Protein AF-A0A1X7GDF6-F1 (afdb_monomer)

InterPro domains:
  IPR021294 Protein of unknown function DUF2866 [PF11065] (21-79)

Mean predicted aligned error: 6.45 Å

pLDDT: mean 85.37, std 16.4, range [35.75, 97.0]

Organism: Trinickia caryophylli (NCBI:txid28094)

Solvent-accessible surface area (backbone atoms only — not comparable to full-atom values): 4956 Å² total; per-residue (Å²): 110,70,40,63,50,24,34,56,39,34,35,52,48,31,36,73,77,68,70,39,56,53,74,49,52,48,58,51,72,73,44,79,46,101,70,74,75,46,25,22,47,39,37,36,32,48,77,74,96,54,78,70,46,74,50,78,43,61,50,84,58,49,41,64,54,48,23,53,51,55,60,59,57,46,88,94,50,84,77,81,84,70,90,128

Radius of gyration: 13.05 Å; Cα contacts (8 Å, |Δi|>4): 127; chains: 1; bounding box: 34×34×27 Å

Foldseek 3Di:
DQQVLLQVLLCVLCCVPPVFRWDHKDKDQFDDDPDDATWIKIWTDTPDPDPIDIDIGGNPDGSNRSSVVVNCPDPPDPPPPDPD

Structure (mmCIF, N/CA/C/O backbone):
data_AF-A0A1X7GDF6-F1
#
_entry.id   AF-A0A1X7GDF6-F1
#
loop_
_atom_site.group_PDB
_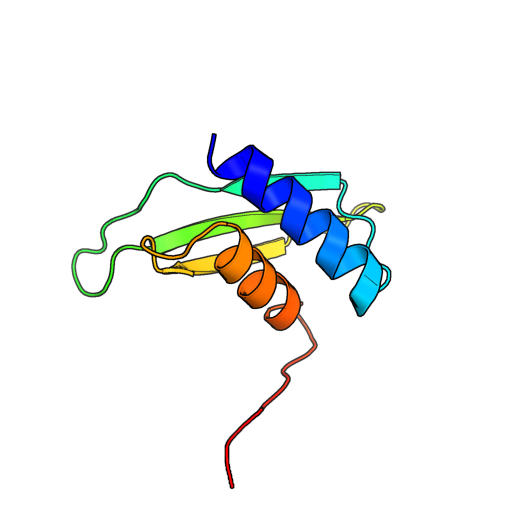atom_site.id
_atom_site.type_symbol
_atom_site.label_atom_id
_atom_site.label_alt_id
_atom_site.label_comp_id
_atom_site.label_asym_id
_atom_site.label_entity_id
_atom_site.label_seq_id
_atom_site.pdbx_PDB_ins_code
_atom_site.Cartn_x
_atom_site.Cartn_y
_atom_site.Cartn_z
_atom_site.occupancy
_atom_site.B_iso_or_equiv
_atom_site.auth_seq_id
_atom_site.auth_comp_id
_atom_site.auth_asym_id
_atom_site.auth_atom_id
_atom_site.pdbx_PDB_model_num
ATOM 1 N N . MET A 1 1 ? 6.676 7.467 11.618 1.00 74.38 1 MET A N 1
ATOM 2 C CA . MET A 1 1 ? 5.203 7.354 11.447 1.00 74.38 1 MET A CA 1
ATOM 3 C C . MET A 1 1 ? 4.883 6.019 10.762 1.00 74.38 1 MET A C 1
ATOM 5 O O . MET A 1 1 ? 5.820 5.348 10.340 1.00 74.38 1 MET A O 1
ATOM 9 N N . ILE A 1 2 ? 3.617 5.572 10.675 1.00 88.75 2 ILE A N 1
ATOM 10 C CA . ILE A 1 2 ? 3.292 4.276 10.027 1.00 88.75 2 ILE A CA 1
ATOM 11 C C . ILE A 1 2 ? 3.772 4.226 8.566 1.00 88.75 2 ILE A C 1
ATOM 13 O O . ILE A 1 2 ? 4.248 3.189 8.113 1.00 88.75 2 ILE A O 1
ATOM 17 N N . GLU A 1 3 ? 3.732 5.367 7.875 1.00 93.31 3 GLU A N 1
ATOM 18 C CA . GLU A 1 3 ? 4.172 5.527 6.488 1.00 93.31 3 GLU A CA 1
ATOM 19 C C . GLU A 1 3 ? 5.641 5.132 6.273 1.00 93.31 3 GLU A C 1
ATOM 21 O O . GLU A 1 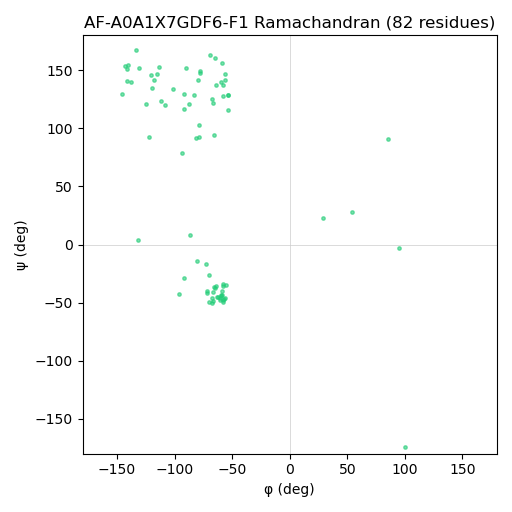3 ? 5.909 4.289 5.423 1.00 93.31 3 GLU A O 1
ATOM 26 N N . ASP A 1 4 ? 6.579 5.628 7.090 1.00 95.00 4 ASP A N 1
ATOM 27 C CA . ASP A 1 4 ? 8.013 5.299 6.960 1.00 95.00 4 ASP A CA 1
ATOM 28 C C . ASP A 1 4 ? 8.269 3.793 7.090 1.00 95.00 4 ASP A C 1
ATOM 30 O O . ASP A 1 4 ? 9.075 3.194 6.369 1.00 95.00 4 ASP A O 1
ATOM 34 N N . SER A 1 5 ? 7.546 3.166 8.023 1.00 96.56 5 SER A N 1
ATOM 35 C CA . SER A 1 5 ? 7.624 1.725 8.244 1.00 96.56 5 SER A CA 1
ATOM 36 C C . SER A 1 5 ? 7.059 0.972 7.047 1.00 96.56 5 SER A C 1
ATOM 38 O O . SER A 1 5 ? 7.702 0.040 6.566 1.00 96.56 5 SER A O 1
ATOM 40 N N . VAL A 1 6 ? 5.899 1.380 6.525 1.00 96.38 6 VAL A N 1
ATOM 41 C CA . VAL A 1 6 ? 5.302 0.780 5.324 1.00 96.38 6 VAL A CA 1
ATOM 42 C C . VAL A 1 6 ? 6.238 0.935 4.130 1.00 96.38 6 VAL A C 1
ATOM 44 O O . VAL A 1 6 ? 6.537 -0.063 3.480 1.00 96.38 6 VAL A O 1
ATOM 47 N N . PHE A 1 7 ? 6.791 2.125 3.890 1.00 96.31 7 PHE A N 1
ATOM 48 C CA . PHE A 1 7 ? 7.728 2.368 2.796 1.00 96.31 7 PHE A CA 1
ATOM 49 C C . PHE A 1 7 ? 8.944 1.440 2.865 1.00 96.31 7 PHE A C 1
ATOM 51 O O . PHE A 1 7 ? 9.288 0.798 1.870 1.00 96.31 7 PHE A O 1
ATOM 58 N N . LYS A 1 8 ? 9.566 1.291 4.044 1.00 96.75 8 LYS A N 1
ATOM 59 C CA . LYS A 1 8 ? 10.709 0.384 4.230 1.00 96.75 8 LYS A CA 1
ATOM 60 C C . LYS A 1 8 ? 10.35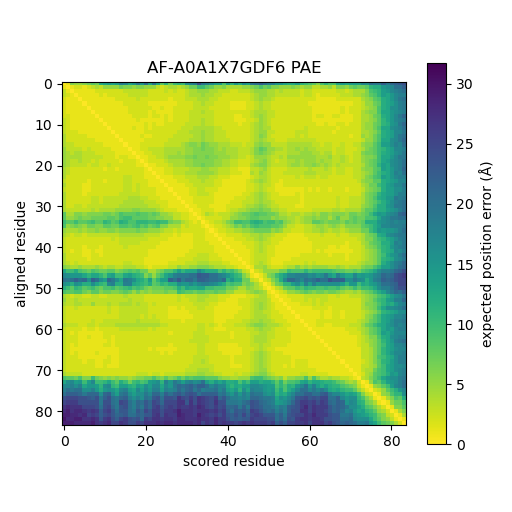1 -1.068 3.892 1.00 96.75 8 LYS A C 1
ATOM 62 O O . LYS A 1 8 ? 11.136 -1.742 3.216 1.00 96.75 8 LYS A O 1
ATOM 67 N N . HIS A 1 9 ? 9.183 -1.545 4.330 1.00 96.50 9 HIS A N 1
ATOM 68 C CA . HIS A 1 9 ? 8.730 -2.912 4.058 1.00 96.50 9 HIS A CA 1
ATOM 69 C C . HIS A 1 9 ? 8.364 -3.106 2.583 1.00 96.50 9 HIS A C 1
ATOM 71 O O . HIS A 1 9 ? 8.882 -4.028 1.958 1.00 96.50 9 HIS A O 1
ATOM 77 N N . VAL A 1 10 ? 7.554 -2.213 2.006 1.00 94.25 10 VAL A N 1
ATOM 78 C CA . VAL A 1 10 ? 7.137 -2.242 0.595 1.00 94.25 10 VAL A CA 1
ATOM 79 C C . VAL A 1 10 ? 8.355 -2.208 -0.324 1.00 94.25 10 VAL A C 1
ATOM 81 O O . VAL A 1 10 ? 8.489 -3.064 -1.194 1.00 94.25 10 VAL A O 1
ATOM 84 N N . ARG A 1 11 ? 9.307 -1.296 -0.085 1.00 94.25 11 ARG A N 1
ATOM 85 C CA . ARG A 1 11 ? 10.547 -1.208 -0.870 1.00 94.25 11 ARG A CA 1
ATOM 86 C C . ARG A 1 11 ? 11.359 -2.497 -0.803 1.00 94.25 11 ARG A C 1
ATOM 88 O O . ARG A 1 11 ? 11.865 -2.955 -1.822 1.00 94.25 11 ARG A O 1
ATOM 95 N N . THR A 1 12 ? 11.486 -3.089 0.384 1.00 94.88 12 THR A N 1
ATOM 96 C CA . THR A 1 12 ? 12.220 -4.349 0.568 1.00 94.88 12 THR A CA 1
ATOM 97 C C . THR A 1 12 ? 11.522 -5.510 -0.138 1.00 94.88 12 THR A C 1
ATOM 99 O O . THR A 1 12 ? 12.164 -6.260 -0.873 1.00 94.88 12 THR A O 1
ATOM 102 N N . MET A 1 13 ? 10.210 -5.651 0.059 1.00 93.81 13 MET A N 1
ATOM 103 C CA . MET A 1 13 ? 9.425 -6.756 -0.485 1.00 93.81 13 MET A CA 1
ATOM 104 C C . MET A 1 13 ? 9.319 -6.690 -2.005 1.00 93.81 13 MET A C 1
ATOM 106 O O . MET A 1 13 ? 9.661 -7.665 -2.669 1.00 93.81 13 MET A O 1
ATOM 110 N N . LEU A 1 14 ? 8.931 -5.543 -2.565 1.00 90.19 14 LEU A N 1
ATOM 111 C CA . LEU A 1 14 ? 8.763 -5.386 -4.010 1.00 90.19 14 LEU A CA 1
ATOM 112 C C . LEU A 1 14 ? 10.088 -5.503 -4.770 1.00 90.19 14 LEU A C 1
ATOM 114 O O . LEU A 1 14 ? 10.132 -6.128 -5.832 1.00 90.19 14 LEU A O 1
ATOM 118 N N . LYS A 1 15 ? 11.191 -5.000 -4.198 1.00 90.69 15 LYS A N 1
ATOM 119 C CA . LYS A 1 15 ? 12.529 -5.218 -4.761 1.00 90.69 15 LYS A CA 1
ATOM 120 C C . LYS A 1 15 ? 12.892 -6.704 -4.772 1.00 90.69 15 LYS A C 1
ATOM 122 O O . LYS A 1 15 ? 13.402 -7.189 -5.775 1.00 90.69 15 LYS A O 1
ATOM 127 N N . ARG A 1 16 ? 12.634 -7.429 -3.676 1.00 90.62 16 ARG A N 1
ATOM 128 C CA . ARG A 1 16 ? 12.998 -8.849 -3.541 1.00 90.62 16 ARG A CA 1
ATOM 129 C C . ARG A 1 16 ? 12.132 -9.775 -4.399 1.00 90.62 16 ARG A C 1
ATOM 131 O O . ARG A 1 16 ? 12.661 -10.720 -4.965 1.00 90.62 16 ARG A O 1
ATOM 138 N N . GLN A 1 17 ? 10.824 -9.541 -4.451 1.00 89.06 17 GLN A N 1
ATOM 139 C CA . GLN A 1 17 ? 9.860 -10.468 -5.060 1.00 89.06 17 GLN A CA 1
ATOM 140 C C . GLN A 1 17 ? 9.588 -10.169 -6.535 1.00 89.06 17 GLN A C 1
ATOM 142 O O . GLN A 1 17 ? 9.283 -11.079 -7.301 1.00 89.06 17 GLN A O 1
ATOM 147 N N . HIS A 1 18 ? 9.709 -8.904 -6.944 1.00 84.62 18 HIS A N 1
ATOM 148 C CA . HIS A 1 18 ? 9.285 -8.461 -8.273 1.00 84.62 18 HIS A CA 1
ATOM 149 C C . HIS A 1 18 ? 10.339 -7.624 -9.005 1.00 84.62 18 HIS A C 1
ATOM 151 O O . HIS A 1 18 ? 10.060 -7.132 -10.093 1.00 84.62 18 HIS A O 1
ATOM 157 N N . ALA A 1 19 ? 11.532 -7.442 -8.423 1.00 88.06 19 ALA A N 1
ATOM 158 C CA . ALA A 1 19 ? 12.575 -6.558 -8.948 1.00 88.06 19 ALA A CA 1
ATOM 159 C C . ALA A 1 19 ? 12.088 -5.115 -9.206 1.00 88.06 19 ALA A C 1
ATOM 161 O O . ALA A 1 19 ? 12.631 -4.414 -10.057 1.00 88.06 19 ALA A O 1
ATOM 162 N N . LEU A 1 20 ? 11.076 -4.655 -8.455 1.00 87.19 20 LEU A N 1
ATOM 163 C CA . LEU A 1 20 ? 10.489 -3.325 -8.615 1.00 87.19 20 LEU A CA 1
ATOM 164 C C . LEU A 1 20 ? 11.180 -2.304 -7.694 1.00 87.19 20 LEU A C 1
ATOM 166 O O . LEU A 1 20 ? 11.100 -2.428 -6.465 1.00 87.19 20 LEU A O 1
ATOM 170 N N . PRO A 1 21 ? 11.853 -1.279 -8.248 1.00 88.62 21 PRO A N 1
ATOM 171 C CA . PRO A 1 21 ? 12.507 -0.241 -7.462 1.00 88.62 21 PRO A CA 1
ATOM 172 C C . PRO A 1 21 ? 11.488 0.816 -7.014 1.00 88.62 21 PRO A C 1
ATOM 174 O O . PRO A 1 21 ? 11.230 1.790 -7.718 1.00 88.62 21 PRO A O 1
ATOM 177 N N . VAL A 1 22 ? 10.906 0.619 -5.830 1.00 91.56 22 VAL A N 1
ATOM 178 C CA . VAL A 1 22 ? 9.963 1.577 -5.228 1.00 91.56 22 VAL A CA 1
ATOM 179 C C . VAL A 1 22 ? 10.689 2.870 -4.856 1.00 91.56 22 VAL A C 1
ATOM 181 O O . VAL A 1 22 ? 11.670 2.834 -4.107 1.00 91.56 22 VAL A O 1
ATOM 184 N N . GLN A 1 23 ? 10.189 4.001 -5.351 1.00 92.75 23 GLN A N 1
ATOM 185 C CA . GLN A 1 23 ? 10.752 5.331 -5.106 1.00 92.75 23 GLN A CA 1
ATOM 186 C C . GLN A 1 23 ? 10.053 6.057 -3.963 1.00 92.75 23 GLN A C 1
ATOM 188 O O . GLN A 1 23 ? 10.714 6.658 -3.121 1.00 92.75 23 GLN A O 1
ATOM 193 N N . SER A 1 24 ? 8.725 5.975 -3.918 1.00 92.94 24 SER A N 1
ATOM 194 C CA . SER A 1 24 ? 7.913 6.596 -2.876 1.00 92.94 24 SER A CA 1
ATOM 195 C C . SER A 1 24 ? 6.767 5.680 -2.471 1.00 92.94 24 SER A C 1
ATOM 197 O O . SER A 1 24 ? 6.336 4.825 -3.248 1.00 92.94 24 SER A O 1
ATOM 199 N N . CYS A 1 25 ? 6.292 5.847 -1.240 1.00 94.06 25 CYS A N 1
ATOM 200 C CA . CYS A 1 25 ? 5.096 5.197 -0.732 1.00 94.06 25 CYS A CA 1
ATOM 201 C C . CYS A 1 25 ? 4.395 6.157 0.222 1.00 94.06 25 CYS A C 1
ATOM 203 O O . CYS A 1 25 ? 5.026 6.663 1.147 1.00 94.06 25 CYS A O 1
ATOM 205 N N . ARG A 1 26 ? 3.099 6.363 0.015 1.00 95.44 26 ARG A N 1
ATOM 206 C CA . ARG A 1 26 ? 2.236 7.172 0.866 1.00 95.44 26 ARG A CA 1
ATOM 207 C C . 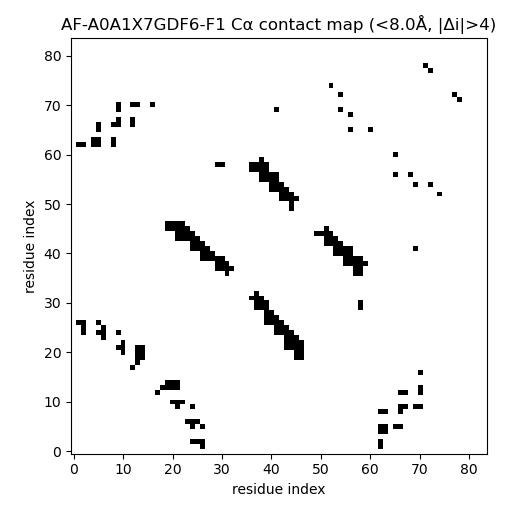ARG A 1 26 ? 1.146 6.301 1.464 1.00 95.44 26 ARG A C 1
ATOM 209 O O . ARG A 1 26 ? 0.608 5.425 0.785 1.00 95.44 26 ARG A O 1
ATOM 216 N N . VAL A 1 27 ? 0.809 6.554 2.722 1.00 96.62 27 VAL A N 1
ATOM 217 C CA . VAL A 1 27 ? -0.275 5.866 3.422 1.00 96.62 27 VAL A CA 1
ATOM 218 C C . VAL A 1 27 ? -1.245 6.910 3.950 1.00 96.62 27 VAL A C 1
ATOM 220 O O . VAL A 1 27 ? -0.874 7.783 4.732 1.00 96.62 27 VAL A O 1
ATOM 223 N N . SER A 1 28 ? -2.505 6.832 3.530 1.00 96.56 28 SER A N 1
ATOM 224 C CA . SER A 1 28 ? -3.525 7.747 4.036 1.00 96.56 28 SER A CA 1
ATOM 225 C C . SER A 1 28 ? -3.769 7.543 5.534 1.00 96.56 28 SER A C 1
ATOM 227 O O . SER A 1 28 ? -3.542 6.467 6.097 1.00 96.56 28 SER A O 1
ATOM 229 N N . GLN A 1 29 ? -4.354 8.558 6.169 1.00 95.50 29 GLN A N 1
ATOM 230 C CA . GLN A 1 29 ? -5.050 8.348 7.437 1.00 95.50 29 GLN A CA 1
ATOM 231 C C . GLN A 1 29 ? -6.180 7.313 7.260 1.00 95.50 29 GLN A C 1
ATOM 233 O O . GLN A 1 29 ? -6.652 7.117 6.131 1.00 95.50 29 GLN A O 1
ATOM 238 N N . PRO A 1 30 ? -6.609 6.631 8.339 1.00 95.81 30 PRO A N 1
ATOM 239 C CA . PRO A 1 30 ? -7.787 5.774 8.299 1.00 95.81 30 PRO A CA 1
ATOM 240 C C . PRO A 1 30 ? -9.009 6.536 7.774 1.00 95.81 30 PRO A C 1
ATOM 242 O O . PRO A 1 30 ? -9.337 7.612 8.269 1.00 95.81 30 PRO A O 1
ATOM 245 N N . VAL A 1 31 ? -9.684 5.968 6.780 1.00 95.75 31 VAL A N 1
ATOM 246 C CA . VAL A 1 31 ? -10.908 6.509 6.190 1.00 95.75 31 VAL A CA 1
ATOM 247 C C . VAL A 1 31 ? -12.079 5.632 6.606 1.00 95.75 31 VAL A C 1
ATOM 249 O O . VAL A 1 31 ? -12.112 4.433 6.310 1.00 95.75 31 VAL A O 1
ATOM 252 N N . GLN A 1 32 ? -13.048 6.239 7.290 1.00 97.00 32 GLN A N 1
ATOM 253 C CA . GLN A 1 32 ? -14.302 5.592 7.653 1.00 97.00 32 GLN A CA 1
ATOM 254 C C . GLN A 1 32 ? -15.278 5.662 6.478 1.00 97.00 32 GLN A C 1
ATOM 256 O O . GLN A 1 32 ? -15.517 6.735 5.926 1.00 97.00 32 GLN A O 1
ATOM 261 N N . ARG A 1 33 ? -15.853 4.519 6.094 1.00 88.38 33 ARG A N 1
ATOM 262 C CA . ARG A 1 33 ? -16.936 4.474 5.104 1.00 88.38 33 ARG A CA 1
ATOM 263 C C . ARG A 1 33 ? -18.294 4.598 5.802 1.00 88.38 33 ARG A C 1
ATOM 265 O O . ARG A 1 33 ? -18.410 4.139 6.937 1.00 88.38 33 ARG A O 1
ATOM 272 N N . PRO A 1 34 ? -19.325 5.138 5.123 1.00 92.19 34 PRO A N 1
ATOM 273 C CA . PRO A 1 34 ? -20.698 5.120 5.634 1.00 92.19 34 PRO A CA 1
ATOM 274 C C . PRO A 1 34 ? -21.181 3.705 5.972 1.00 92.19 34 PRO A C 1
ATOM 276 O O . PRO A 1 34 ? -21.883 3.505 6.957 1.00 92.19 34 PRO A O 1
ATOM 279 N N . TRP A 1 35 ? -20.736 2.718 5.187 1.00 90.12 35 TRP A N 1
ATOM 280 C CA . TRP A 1 35 ? -20.952 1.296 5.433 1.00 90.12 35 TRP A CA 1
ATOM 281 C C . TRP A 1 35 ? -19.662 0.519 5.149 1.00 90.12 35 TRP A C 1
ATOM 283 O O . TRP A 1 35 ? -18.964 0.795 4.169 1.00 90.12 35 TRP A O 1
ATOM 293 N N . GLY A 1 36 ? -19.354 -0.466 5.993 1.00 88.06 36 GLY A N 1
ATOM 294 C CA . GLY A 1 36 ? -18.170 -1.318 5.867 1.00 88.06 36 GLY A CA 1
ATOM 295 C C . GLY A 1 36 ? -17.009 -0.926 6.785 1.00 88.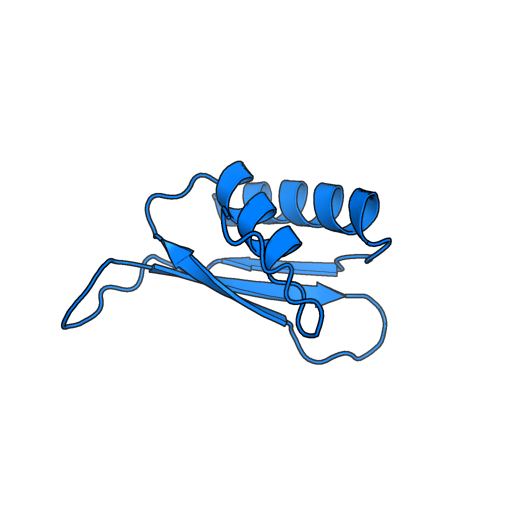06 36 GLY A C 1
ATOM 296 O O . GLY A 1 36 ? -17.132 -0.075 7.664 1.00 88.06 36 GLY A O 1
ATOM 297 N N . ARG A 1 37 ? -15.874 -1.605 6.599 1.00 92.06 37 ARG A N 1
ATOM 298 C CA . ARG A 1 37 ? -14.686 -1.459 7.454 1.00 92.06 37 ARG A CA 1
ATOM 299 C C . ARG A 1 37 ? -13.902 -0.189 7.122 1.00 92.06 37 ARG A C 1
ATOM 301 O O . ARG A 1 37 ? -13.825 0.224 5.962 1.00 92.06 37 ARG A O 1
ATOM 308 N N . THR A 1 38 ? -13.282 0.394 8.146 1.00 96.31 38 THR A N 1
ATOM 309 C CA . THR A 1 38 ? -12.292 1.465 8.000 1.00 96.31 38 THR A CA 1
ATOM 310 C C . THR A 1 38 ? -11.117 0.967 7.166 1.00 96.31 38 THR A C 1
ATOM 312 O O . THR A 1 38 ? -10.659 -0.165 7.331 1.00 96.31 38 THR A O 1
ATOM 315 N N . TYR A 1 39 ? -10.600 1.810 6.280 1.00 95.75 39 TYR A N 1
ATOM 316 C CA . TYR A 1 39 ? -9.508 1.430 5.388 1.00 95.75 39 TYR A CA 1
ATOM 317 C C . TYR A 1 39 ? -8.408 2.487 5.342 1.00 95.75 39 TYR A C 1
ATOM 319 O O . TYR A 1 39 ? -8.592 3.617 5.785 1.00 95.75 39 TYR A O 1
ATOM 327 N N . ARG A 1 40 ? -7.259 2.130 4.775 1.00 96.06 40 ARG A N 1
ATOM 328 C CA . ARG A 1 40 ? -6.222 3.066 4.335 1.00 96.06 40 ARG A CA 1
ATOM 329 C C . ARG A 1 40 ? -5.987 2.894 2.840 1.00 96.06 40 ARG A C 1
ATOM 331 O O . ARG A 1 40 ? -6.097 1.787 2.311 1.00 96.06 40 ARG A O 1
ATOM 338 N N . LEU A 1 41 ? -5.677 3.993 2.166 1.00 95.31 41 LEU A N 1
ATOM 339 C CA . LEU A 1 41 ? -5.170 3.987 0.802 1.00 95.31 41 LEU A CA 1
ATOM 340 C C . LEU A 1 41 ? -3.644 3.958 0.858 1.00 95.31 41 LEU A C 1
ATOM 342 O O . LEU A 1 41 ? -3.035 4.772 1.555 1.00 95.31 41 LEU A O 1
ATOM 346 N N . VAL A 1 42 ? -3.043 3.029 0.125 1.00 95.25 42 VAL A N 1
ATOM 347 C CA . VAL A 1 42 ? -1.595 2.956 -0.059 1.00 95.25 42 VAL A CA 1
ATOM 348 C C . VAL A 1 42 ? -1.297 3.287 -1.508 1.00 95.25 42 VAL A C 1
ATOM 350 O O . VAL A 1 42 ? -1.831 2.642 -2.408 1.00 95.25 42 VAL A O 1
ATOM 353 N N . GLU A 1 43 ? -0.459 4.293 -1.727 1.00 94.12 43 GLU A N 1
ATOM 354 C CA . GLU A 1 43 ? -0.022 4.719 -3.055 1.00 94.12 43 GLU A CA 1
ATOM 355 C C . GLU A 1 43 ? 1.495 4.579 -3.151 1.00 94.12 43 GLU A C 1
ATOM 357 O O . GLU A 1 43 ? 2.199 4.988 -2.231 1.00 94.12 43 GLU A O 1
ATOM 362 N N . TRP A 1 44 ? 2.021 4.019 -4.240 1.00 93.38 44 TRP A N 1
ATOM 363 C CA . TRP A 1 44 ? 3.468 3.910 -4.437 1.00 93.38 44 TRP A CA 1
ATOM 364 C C . TRP A 1 44 ? 3.876 4.146 -5.885 1.00 93.38 44 TRP A C 1
ATOM 366 O O . TRP A 1 44 ? 3.127 3.868 -6.822 1.00 93.38 44 TRP A O 1
ATOM 376 N N . THR A 1 45 ? 5.096 4.643 -6.064 1.00 90.75 45 THR A N 1
ATOM 377 C CA . THR A 1 45 ? 5.701 4.853 -7.384 1.00 90.75 45 THR A CA 1
ATOM 378 C C . THR A 1 45 ? 6.913 3.951 -7.564 1.00 90.75 45 THR A C 1
ATOM 380 O O . THR A 1 45 ? 7.641 3.656 -6.610 1.00 90.75 45 THR A O 1
ATOM 383 N N . VAL A 1 46 ? 7.137 3.506 -8.797 1.00 88.75 46 VAL A N 1
ATOM 384 C CA . VAL A 1 46 ? 8.330 2.759 -9.210 1.00 88.75 46 VAL A CA 1
ATOM 385 C C . VAL A 1 46 ? 9.143 3.603 -10.190 1.00 88.75 46 VAL A C 1
ATOM 387 O O . VAL A 1 46 ? 8.593 4.465 -10.870 1.00 88.75 46 VAL A O 1
ATOM 390 N N . THR A 1 47 ? 10.457 3.385 -10.253 1.00 77.25 47 THR A N 1
ATOM 391 C CA . THR A 1 47 ? 11.331 4.099 -11.199 1.00 77.25 47 THR A CA 1
ATOM 392 C C . THR A 1 47 ? 10.874 3.879 -12.649 1.00 77.25 47 THR A C 1
ATOM 394 O O . THR A 1 47 ? 10.643 2.730 -13.024 1.00 77.25 47 THR A O 1
ATOM 397 N N . LYS A 1 48 ? 10.877 4.959 -13.454 1.00 64.25 48 LYS A N 1
ATOM 398 C CA . LYS A 1 48 ? 10.415 5.097 -14.860 1.00 64.25 48 LYS A CA 1
ATOM 399 C C . LYS A 1 48 ? 8.917 5.391 -14.990 1.00 64.25 48 LYS A C 1
ATOM 401 O O . LYS A 1 48 ? 8.158 4.437 -15.073 1.00 64.25 48 LYS A O 1
ATOM 406 N N . ASP A 1 49 ? 8.545 6.679 -15.016 1.00 54.03 49 ASP A N 1
ATOM 407 C CA . ASP A 1 49 ? 7.301 7.332 -15.511 1.00 54.03 49 ASP A CA 1
ATOM 408 C C . ASP A 1 49 ? 5.964 6.558 -15.502 1.00 54.03 49 ASP A C 1
ATOM 410 O O . ASP A 1 49 ? 5.028 6.885 -16.231 1.00 54.03 49 ASP A O 1
ATOM 414 N N . ALA A 1 50 ? 5.831 5.538 -14.662 1.00 63.38 50 ALA A N 1
ATOM 415 C CA . ALA A 1 50 ? 4.613 4.778 -14.505 1.00 63.38 50 ALA A CA 1
ATOM 416 C C . ALA A 1 50 ? 3.656 5.577 -13.614 1.00 63.38 50 ALA A C 1
ATOM 418 O O . 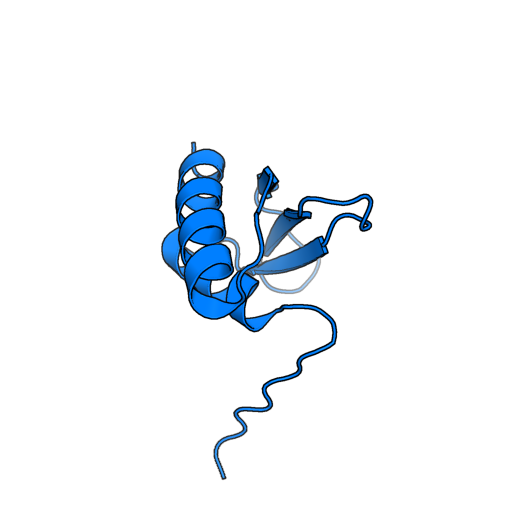ALA A 1 50 ? 4.095 6.197 -12.636 1.00 63.38 50 ALA A O 1
ATOM 419 N N . PRO A 1 51 ? 2.346 5.557 -13.907 1.00 78.50 51 PRO A N 1
ATOM 420 C CA . PRO A 1 51 ? 1.367 6.138 -13.004 1.00 78.50 51 PRO A CA 1
ATOM 421 C C . PRO A 1 51 ? 1.497 5.504 -11.615 1.00 78.50 51 PRO A C 1
ATOM 423 O O . PRO A 1 51 ? 1.816 4.320 -11.484 1.00 78.50 51 PRO A O 1
ATOM 426 N N . SER A 1 52 ? 1.231 6.291 -10.572 1.00 82.94 52 SER A N 1
ATOM 427 C CA . SER A 1 52 ? 1.231 5.799 -9.195 1.00 82.94 52 SER A CA 1
ATOM 428 C C . SER A 1 52 ? 0.315 4.581 -9.057 1.00 82.94 52 SER A C 1
ATOM 430 O O . SER A 1 52 ? -0.860 4.624 -9.430 1.00 82.94 52 SER A O 1
ATOM 432 N N . HIS A 1 53 ? 0.842 3.504 -8.486 1.00 88.38 53 HIS A N 1
ATOM 433 C CA . HIS A 1 53 ? 0.062 2.330 -8.123 1.00 88.38 53 HIS A CA 1
ATOM 434 C C . HIS A 1 53 ? -0.707 2.603 -6.836 1.00 88.38 53 HIS A C 1
ATOM 436 O O . HIS A 1 53 ? -0.246 3.365 -5.983 1.00 88.38 53 HIS A O 1
ATOM 442 N N . ARG A 1 54 ? -1.880 1.982 -6.688 1.00 91.38 54 ARG A N 1
ATOM 443 C CA . ARG A 1 54 ? -2.760 2.200 -5.539 1.00 91.38 54 ARG A CA 1
ATOM 444 C C . ARG A 1 54 ? -3.410 0.907 -5.099 1.00 91.38 54 ARG A C 1
ATOM 446 O O . ARG A 1 54 ? -3.858 0.148 -5.948 1.00 91.38 54 ARG A O 1
ATOM 453 N N . CYS A 1 55 ? -3.539 0.711 -3.793 1.00 91.31 55 CYS A N 1
ATOM 454 C CA . CYS A 1 55 ? -4.360 -0.352 -3.229 1.00 91.31 55 CYS A CA 1
ATOM 455 C C . CYS A 1 55 ? -5.070 0.105 -1.952 1.00 91.31 55 CYS A C 1
ATOM 457 O O . CYS A 1 55 ? -4.591 0.979 -1.227 1.00 91.31 55 CYS A O 1
ATOM 459 N N . VAL A 1 56 ? -6.213 -0.514 -1.660 1.00 93.06 56 VAL A N 1
ATOM 460 C CA . VAL A 1 56 ? -6.970 -0.294 -0.422 1.00 93.06 56 VAL A CA 1
ATOM 461 C C . VAL A 1 56 ? -6.700 -1.448 0.539 1.00 93.06 56 VAL A C 1
ATOM 463 O O . VAL A 1 56 ? -6.760 -2.607 0.139 1.00 93.06 56 VAL A O 1
ATOM 466 N N . VAL A 1 57 ? -6.422 -1.130 1.802 1.00 94.31 57 VAL A N 1
ATOM 467 C CA . VAL A 1 57 ? -6.149 -2.112 2.865 1.00 94.31 57 VAL A CA 1
ATOM 468 C C . VAL A 1 57 ? -6.978 -1.810 4.120 1.00 94.31 57 VAL A C 1
ATOM 470 O O . VAL A 1 57 ? -7.290 -0.640 4.353 1.00 94.31 57 VAL A O 1
ATOM 473 N N . PRO A 1 58 ? -7.330 -2.808 4.951 1.00 95.31 58 PRO A N 1
ATOM 474 C CA . PRO A 1 58 ? -7.942 -2.563 6.259 1.00 95.31 58 PRO A CA 1
ATOM 475 C C . PRO A 1 58 ? -7.074 -1.645 7.141 1.00 95.31 58 PRO A C 1
ATOM 477 O O . PRO A 1 58 ? -5.842 -1.717 7.114 1.00 95.31 58 PRO A O 1
ATOM 480 N N . ALA A 1 59 ? -7.702 -0.747 7.905 1.00 95.75 59 ALA A N 1
ATOM 481 C CA . ALA A 1 59 ? -6.997 0.267 8.697 1.00 95.75 59 ALA A CA 1
ATOM 482 C C . ALA A 1 59 ? -6.284 -0.287 9.944 1.00 95.75 59 ALA A C 1
ATOM 484 O O . ALA A 1 59 ? -5.416 0.372 10.509 1.00 95.75 59 ALA A O 1
ATOM 485 N N . GLU A 1 60 ? -6.632 -1.485 10.382 1.00 95.12 60 GLU A N 1
ATOM 486 C CA . GLU A 1 60 ? -6.024 -2.195 11.504 1.00 95.12 60 GLU A CA 1
ATOM 487 C C . GLU A 1 60 ? -4.715 -2.898 11.129 1.00 95.12 60 GLU A C 1
ATOM 489 O O . GLU A 1 60 ? -3.958 -3.277 12.020 1.00 95.12 60 GLU A O 1
ATOM 494 N N . LEU A 1 61 ? -4.417 -3.044 9.831 1.00 96.44 61 LEU A N 1
ATOM 495 C CA . LEU A 1 61 ? -3.213 -3.742 9.398 1.00 96.44 61 LEU A CA 1
ATOM 496 C C . LEU A 1 61 ? -1.942 -3.022 9.856 1.00 96.44 61 LEU A C 1
ATOM 498 O O . LEU A 1 61 ? -1.798 -1.797 9.738 1.00 96.44 61 LEU A O 1
ATOM 502 N N . SER A 1 62 ? -0.991 -3.825 10.323 1.00 96.81 62 SER A N 1
ATOM 503 C CA . SER A 1 62 ? 0.371 -3.406 10.628 1.00 96.81 62 SER A CA 1
ATOM 504 C C . SER A 1 62 ? 1.152 -3.074 9.355 1.00 96.81 62 SER A C 1
ATOM 506 O O . SER A 1 62 ? 0.816 -3.498 8.249 1.00 96.81 62 SER A O 1
ATOM 508 N N . ALA A 1 63 ? 2.270 -2.360 9.502 1.00 96.81 63 ALA A N 1
ATOM 509 C CA . ALA A 1 63 ? 3.104 -1.983 8.361 1.00 96.81 63 ALA A CA 1
ATOM 510 C C . ALA A 1 63 ? 3.606 -3.187 7.537 1.00 96.81 63 ALA A C 1
ATOM 512 O O . ALA A 1 63 ? 3.699 -3.105 6.311 1.00 96.81 63 ALA A O 1
ATOM 513 N N . ALA A 1 64 ? 3.906 -4.308 8.200 1.00 96.56 64 ALA A N 1
ATOM 514 C CA . ALA A 1 64 ? 4.353 -5.528 7.537 1.00 96.56 64 ALA A CA 1
ATOM 515 C C . ALA A 1 64 ? 3.215 -6.214 6.765 1.00 96.56 64 ALA A C 1
ATOM 517 O O . ALA A 1 64 ? 3.428 -6.685 5.650 1.00 96.56 64 ALA A O 1
ATOM 518 N N . GLU A 1 65 ? 2.003 -6.251 7.323 1.00 96.38 65 GLU A N 1
ATOM 519 C CA . GLU A 1 65 ? 0.826 -6.809 6.644 1.00 96.38 65 GLU A CA 1
ATOM 520 C C . GLU A 1 65 ? 0.423 -5.967 5.437 1.00 96.38 65 GLU A C 1
ATOM 522 O O . GLU A 1 65 ? 0.159 -6.520 4.372 1.00 96.38 65 GLU A O 1
ATOM 527 N N . ILE A 1 66 ? 0.477 -4.638 5.564 1.00 95.94 66 ILE A N 1
ATOM 528 C CA . ILE A 1 66 ? 0.261 -3.723 4.440 1.00 95.94 66 ILE A CA 1
ATOM 529 C C . ILE A 1 66 ? 1.235 -4.038 3.300 1.00 95.94 66 ILE A C 1
ATOM 531 O O . ILE A 1 66 ? 0.815 -4.157 2.153 1.00 95.94 66 ILE A O 1
ATOM 535 N N . ALA A 1 67 ? 2.523 -4.228 3.595 1.00 94.81 67 ALA A N 1
ATOM 536 C CA . ALA A 1 67 ? 3.508 -4.542 2.563 1.00 94.81 67 ALA A CA 1
ATOM 537 C C . ALA A 1 67 ? 3.253 -5.892 1.871 1.00 94.81 67 ALA A C 1
ATOM 539 O O . ALA A 1 67 ? 3.454 -5.996 0.661 1.00 94.81 67 ALA A O 1
ATOM 540 N N . ARG A 1 68 ? 2.765 -6.905 2.604 1.00 94.06 68 ARG A N 1
ATOM 541 C CA . ARG A 1 68 ? 2.330 -8.183 2.009 1.00 94.06 68 ARG A CA 1
ATOM 542 C C . ARG A 1 68 ? 1.148 -7.987 1.067 1.00 94.06 68 ARG A C 1
ATOM 544 O O . ARG A 1 68 ? 1.188 -8.492 -0.049 1.00 94.06 68 ARG A O 1
ATOM 551 N N . HIS A 1 69 ? 0.148 -7.210 1.483 1.00 93.50 69 HIS A N 1
ATOM 552 C CA . HIS A 1 69 ? -0.988 -6.868 0.629 1.00 93.50 69 HIS A CA 1
ATOM 553 C C . HIS A 1 69 ? -0.553 -6.120 -0.634 1.00 93.50 69 HIS A C 1
ATOM 555 O O . HIS A 1 69 ? -0.976 -6.483 -1.724 1.00 93.50 69 HIS A O 1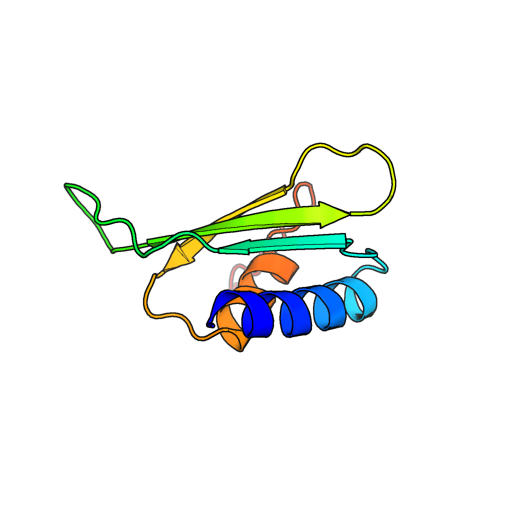
ATOM 561 N N . VAL A 1 70 ? 0.326 -5.124 -0.508 1.00 91.94 70 VAL A N 1
ATOM 562 C CA . VAL A 1 70 ? 0.867 -4.367 -1.649 1.00 91.94 70 VAL A CA 1
ATOM 563 C C . VAL A 1 70 ? 1.615 -5.280 -2.624 1.00 91.94 70 VAL A C 1
ATOM 565 O O . VAL A 1 70 ? 1.416 -5.172 -3.830 1.00 91.94 70 VAL A O 1
ATOM 568 N N . ALA A 1 71 ? 2.446 -6.198 -2.120 1.00 89.75 71 ALA A N 1
ATOM 569 C CA . ALA A 1 71 ? 3.171 -7.149 -2.963 1.00 89.75 71 ALA A CA 1
ATOM 570 C C . ALA A 1 71 ? 2.245 -8.131 -3.691 1.00 89.75 71 ALA A C 1
ATOM 572 O O . ALA A 1 71 ? 2.464 -8.424 -4.863 1.00 89.75 71 ALA A O 1
ATOM 573 N N . ALA A 1 72 ? 1.168 -8.569 -3.037 1.00 88.12 72 ALA A N 1
ATOM 574 C CA . ALA A 1 72 ? 0.136 -9.378 -3.679 1.00 88.12 72 ALA A CA 1
ATOM 575 C C . ALA A 1 72 ? -0.704 -8.583 -4.703 1.00 88.12 72 ALA A C 1
ATOM 577 O O . ALA A 1 72 ? -1.230 -9.166 -5.644 1.00 88.12 72 ALA A O 1
ATOM 578 N N . HIS A 1 73 ? -0.827 -7.261 -4.540 1.00 79.56 73 HIS A N 1
ATOM 579 C CA . HIS A 1 73 ? -1.710 -6.394 -5.330 1.00 79.56 73 HIS A CA 1
ATOM 580 C C . HIS A 1 73 ? -1.098 -5.860 -6.641 1.00 79.56 73 HIS A C 1
ATOM 582 O O . HIS A 1 73 ? -1.696 -4.993 -7.269 1.00 79.56 73 HIS A O 1
ATOM 588 N N . ILE A 1 74 ? 0.081 -6.306 -7.090 1.00 66.69 74 ILE A N 1
ATOM 589 C CA . ILE A 1 74 ? 0.703 -5.739 -8.304 1.00 66.69 74 ILE A CA 1
ATOM 590 C C . ILE A 1 74 ? -0.277 -5.790 -9.507 1.00 66.69 74 ILE A C 1
ATOM 592 O O . ILE A 1 74 ? -0.631 -6.885 -9.958 1.00 66.69 74 ILE A O 1
ATOM 596 N N . PRO A 1 75 ? -0.711 -4.628 -10.052 1.00 59.44 75 PRO A N 1
ATOM 597 C CA . PRO A 1 75 ? -1.714 -4.575 -11.115 1.00 5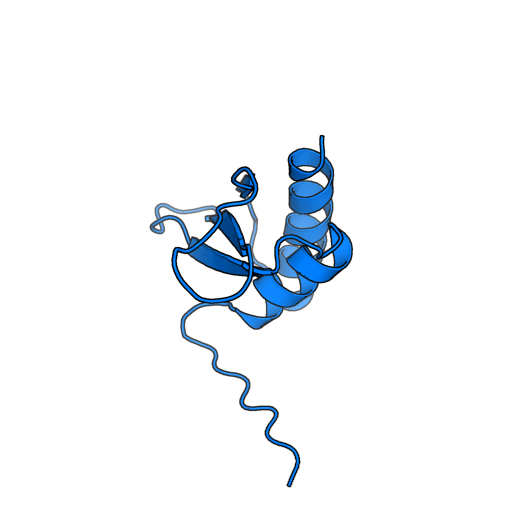9.44 75 PRO A CA 1
ATO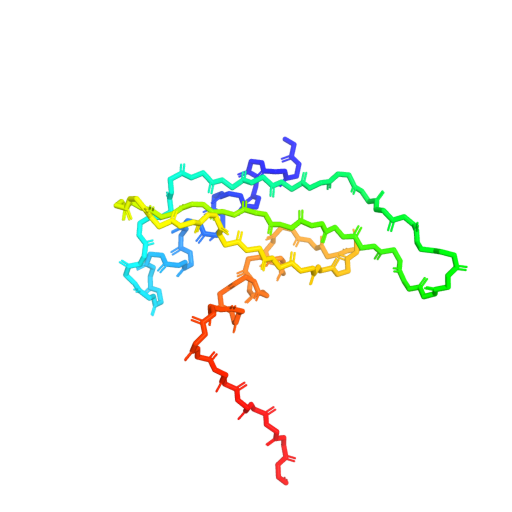M 598 C C . PRO A 1 75 ? -1.261 -5.369 -12.344 1.00 59.44 75 PRO A C 1
ATOM 600 O O . PRO A 1 75 ? -0.154 -5.169 -12.841 1.00 59.44 75 PRO A O 1
ATOM 603 N N . GLY A 1 76 ? -2.113 -6.279 -12.825 1.00 53.53 76 GLY A N 1
ATOM 604 C CA . GLY A 1 76 ? -1.808 -7.173 -13.950 1.00 53.53 76 GLY A CA 1
ATOM 605 C C . GLY A 1 76 ? -1.268 -8.558 -13.565 1.00 53.53 76 GLY A C 1
ATOM 606 O O . GLY A 1 76 ? -1.096 -9.393 -14.449 1.00 53.53 76 GLY A O 1
ATOM 607 N N . ARG A 1 77 ? -1.049 -8.854 -12.275 1.00 54.00 77 ARG A N 1
ATOM 608 C CA . ARG A 1 77 ? -0.837 -10.226 -11.780 1.00 54.00 77 ARG A CA 1
ATOM 609 C C . ARG A 1 77 ? -1.879 -10.563 -10.722 1.00 54.00 77 ARG A C 1
ATOM 611 O O . ARG A 1 77 ? -1.687 -10.296 -9.543 1.00 54.00 77 ARG A O 1
ATOM 618 N N . ILE A 1 78 ? -2.984 -11.162 -11.154 1.00 41.19 78 ILE A N 1
ATOM 619 C CA . ILE A 1 78 ? -3.923 -11.799 -10.234 1.00 41.19 78 ILE A CA 1
ATOM 620 C C . ILE A 1 78 ? -3.313 -13.152 -9.862 1.00 41.19 78 ILE A C 1
ATOM 622 O O . ILE A 1 78 ? -3.337 -14.079 -10.667 1.00 41.19 78 ILE A O 1
ATOM 626 N N . TYR A 1 79 ? -2.733 -13.271 -8.669 1.00 44.62 79 TYR A N 1
ATOM 627 C CA . TYR A 1 79 ? -2.598 -14.588 -8.054 1.00 44.62 79 TYR A CA 1
ATOM 628 C C . TYR A 1 79 ? -3.966 -14.920 -7.464 1.00 44.62 79 TYR A C 1
ATOM 630 O O . TYR A 1 79 ? -4.294 -14.495 -6.358 1.00 44.62 79 TYR A O 1
ATOM 638 N N . PHE A 1 80 ? -4.795 -15.612 -8.247 1.00 38.56 80 PHE A N 1
ATOM 639 C CA . PHE A 1 80 ? -5.892 -16.384 -7.679 1.00 38.56 80 PHE A CA 1
ATOM 640 C C . PHE A 1 80 ? -5.242 -17.508 -6.876 1.00 38.56 80 PHE A C 1
ATOM 642 O O . PHE A 1 80 ? -4.855 -18.525 -7.443 1.00 38.56 80 PHE A O 1
ATOM 649 N N . ASP A 1 81 ? -5.055 -17.294 -5.579 1.00 45.66 81 ASP A N 1
ATOM 650 C CA . ASP A 1 81 ? -4.933 -18.409 -4.648 1.00 45.66 81 ASP A CA 1
ATOM 651 C C . ASP A 1 81 ? -6.340 -18.655 -4.104 1.00 45.66 81 ASP A C 1
ATOM 653 O O . ASP A 1 81 ? -6.749 -18.131 -3.067 1.00 45.66 81 ASP A O 1
ATOM 657 N N . GLU A 1 82 ? -7.142 -19.330 -4.924 1.00 35.75 82 GLU A N 1
ATOM 658 C CA . GLU A 1 82 ? -8.427 -19.875 -4.506 1.00 35.75 82 GLU A CA 1
ATOM 659 C C . GLU A 1 82 ? -8.138 -21.274 -3.939 1.00 35.75 82 GLU A C 1
ATOM 661 O O . GLU A 1 82 ? -7.567 -22.103 -4.656 1.00 35.75 82 GLU A O 1
ATOM 666 N N . PRO A 1 83 ? -8.463 -21.564 -2.666 1.00 51.19 83 PRO A N 1
ATOM 667 C CA . PRO A 1 83 ? -8.325 -22.915 -2.148 1.00 51.19 83 PRO A CA 1
ATOM 668 C C . PRO A 1 83 ? -9.335 -23.813 -2.870 1.00 51.19 83 PRO A C 1
ATOM 670 O O . PRO A 1 83 ? -10.535 -23.537 -2.868 1.00 51.19 83 PRO A O 1
ATOM 673 N N . ARG A 1 84 ? -8.815 -24.853 -3.523 1.00 44.00 84 ARG A N 1
ATOM 674 C CA . ARG A 1 84 ? -9.582 -25.892 -4.216 1.00 44.00 84 ARG A CA 1
ATOM 675 C C . ARG A 1 84 ? -10.168 -26.904 -3.239 1.00 44.00 84 ARG A C 1
ATOM 677 O O . ARG A 1 84 ? -9.476 -27.209 -2.241 1.00 44.00 84 ARG A O 1
#

Sequence (84 aa):
MIEDSVFKHVRTMLKRQHALPVQSCRVSQPVQRPWGRTYRLVEWTVTKDAPSHRCVVPAELSAAEIARHVAAHIPGRIYFDEPR

Secondary structure (DSSP, 8-state):
-HHHHHHHHHHHHHHHHH---EEEEEEPPPB--SSS--EEEEEEEETTTPPPEEEEEETT--HHHHHHHHHHT-TT--------

Nearest PDB structures (foldseek):
  5zep-assembly1_x  TM=4.848E-01  e=4.199E-01  Mycolicibacterium smegmatis MC2 155
  1whq-assembly1_A  TM=4.460E-01  e=6.461E-01  Mus musculus
  1bkb-assembly1_A  TM=5.414E-01  e=1.730E+00  Pyrobaculum aerophilum
  4gsk-assembly1_Y  TM=5.610E-01  e=1.271E+00  Saccharomyces cerevisiae S288C
  5ztm-assembly1_B  TM=4.041E-01  e=6.871E-01  Drosophila melanogaster